Protein AF-A0A0L9TQY5-F1 (afdb_monomer)

pLDDT: mean 78.95, std 14.1, range [41.47, 94.94]

Secondary structure (DSSP, 8-state):
----------------GGGTTHHHHHS--PPPP--PPPP-THHHHHHHHIIIIIS----SSPPPPTT----

Organism: Phaseolus angularis (NCBI:txid3914)

Sequence (71 aa):
MPCLVDVSITGKVHGSLARAGKVRGQTPKVAKQDKKKKPRGRAHKRMQYNRRFVTAVVGFGKKRGPNSSEK

Mean predicted aligned error: 13.91 Å

InterPro domains:
  IPR006846 Small ribosomal subunit protein eS30 [PF04758] (12-68)

Structure (mmCIF, N/CA/C/O backbone):
data_AF-A0A0L9TQY5-F1
#
_entry.id   AF-A0A0L9TQY5-F1
#
loop_
_atom_site.group_PDB
_atom_site.id
_atom_site.type_symbol
_atom_site.label_atom_id
_atom_site.label_alt_id
_atom_site.label_comp_id
_atom_site.label_asym_id
_atom_site.label_entity_id
_atom_site.label_seq_id
_atom_site.pdbx_PDB_ins_code
_atom_site.Cartn_x
_atom_site.Cartn_y
_atom_site.Cartn_z
_atom_site.occupancy
_atom_site.B_iso_or_equiv
_atom_site.auth_seq_id
_atom_site.auth_comp_id
_atom_site.auth_asym_id
_atom_site.auth_atom_id
_atom_site.pdbx_PDB_model_num
ATOM 1 N N . MET A 1 1 ? 4.726 31.220 54.836 1.00 58.28 1 MET A N 1
ATOM 2 C CA . MET A 1 1 ? 4.863 30.556 53.522 1.00 58.28 1 MET A CA 1
ATOM 3 C C . MET A 1 1 ? 4.242 29.177 53.659 1.00 58.28 1 MET A C 1
ATOM 5 O O . MET A 1 1 ? 4.846 28.344 54.321 1.00 58.28 1 MET A O 1
ATOM 9 N N . PRO A 1 2 ? 2.978 29.009 53.239 1.00 57.75 2 PRO A N 1
ATOM 10 C CA . PRO A 1 2 ? 2.755 28.448 51.904 1.00 57.75 2 PRO A CA 1
ATOM 11 C C . PRO A 1 2 ? 1.510 29.030 51.202 1.00 57.75 2 PRO A C 1
ATOM 13 O O . PRO A 1 2 ? 0.408 28.978 51.734 1.00 57.75 2 PRO A O 1
ATOM 16 N N . CYS A 1 3 ? 1.672 29.534 49.980 1.00 41.47 3 CYS A N 1
ATOM 17 C CA . CYS A 1 3 ? 0.552 29.785 49.071 1.00 41.47 3 CYS A CA 1
ATOM 18 C C . CYS A 1 3 ? 0.752 28.891 47.848 1.00 41.47 3 CYS A C 1
ATOM 20 O 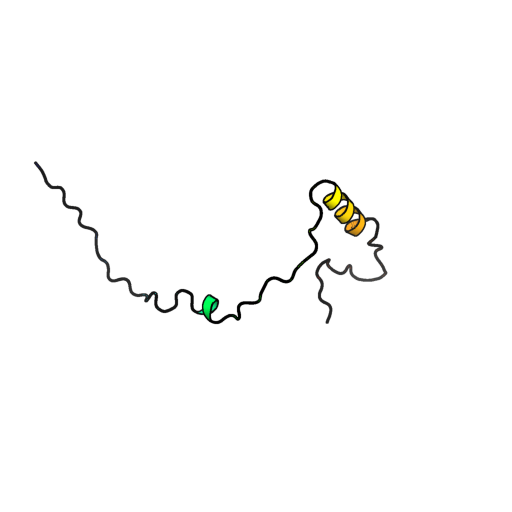O . CYS A 1 3 ? 1.402 29.292 46.887 1.00 41.47 3 CYS A O 1
ATOM 22 N N . LEU A 1 4 ? 0.240 27.664 47.914 1.00 56.00 4 LEU A N 1
ATOM 23 C CA . LEU A 1 4 ? 0.029 26.830 46.738 1.00 56.00 4 LEU A CA 1
ATOM 24 C C . LEU A 1 4 ? -1.432 27.034 46.335 1.00 56.00 4 LEU A C 1
ATOM 26 O O . LEU A 1 4 ? -2.337 26.533 46.996 1.00 56.00 4 LEU A O 1
ATOM 30 N N . VAL A 1 5 ? -1.654 27.858 45.311 1.00 49.72 5 VAL A N 1
ATOM 31 C CA . VAL A 1 5 ? -2.969 28.069 44.697 1.00 49.72 5 VAL A CA 1
ATOM 32 C C . VAL A 1 5 ? -2.912 27.559 43.261 1.00 49.72 5 VAL A C 1
ATOM 34 O O . VAL A 1 5 ? -2.576 28.285 42.331 1.00 49.72 5 VAL A O 1
ATOM 37 N N . ASP A 1 6 ? -3.230 26.279 43.080 1.00 51.59 6 ASP A N 1
ATOM 38 C CA . ASP A 1 6 ? -3.614 25.741 41.777 1.00 51.59 6 ASP A CA 1
ATOM 39 C C . ASP A 1 6 ? -5.000 26.297 41.416 1.00 51.59 6 ASP A C 1
ATOM 41 O O . ASP A 1 6 ? -6.033 25.760 41.816 1.00 51.59 6 ASP A O 1
ATOM 45 N N . VAL A 1 7 ? -5.039 27.408 40.674 1.00 50.22 7 VAL A N 1
ATOM 46 C CA . VAL A 1 7 ? -6.271 27.943 40.072 1.00 50.22 7 VAL A CA 1
ATOM 47 C C . VAL A 1 7 ? -6.245 27.634 38.580 1.00 50.22 7 VAL A C 1
ATOM 49 O O . VAL A 1 7 ? -5.774 28.411 37.751 1.00 50.22 7 VAL A O 1
ATOM 52 N N . SER A 1 8 ? -6.763 26.461 38.230 1.00 51.25 8 SER A N 1
ATOM 53 C CA . SER A 1 8 ? -7.107 26.115 36.853 1.00 51.25 8 SER A CA 1
ATOM 54 C C . SER A 1 8 ? -8.305 26.957 36.394 1.00 51.25 8 SER A C 1
ATOM 56 O O . SER A 1 8 ? -9.423 26.785 36.883 1.00 51.25 8 SER A O 1
ATOM 58 N N . ILE A 1 9 ? -8.068 27.870 35.452 1.00 51.62 9 ILE A N 1
ATOM 59 C CA . ILE A 1 9 ? -9.064 28.761 34.842 1.00 51.62 9 ILE A CA 1
ATOM 60 C C . ILE A 1 9 ? -10.064 27.933 34.015 1.00 51.62 9 ILE A C 1
ATOM 62 O O . ILE A 1 9 ? -9.747 27.422 32.941 1.00 51.62 9 ILE A O 1
ATOM 66 N N . THR A 1 10 ? -11.293 27.809 34.511 1.00 56.91 10 THR A N 1
ATOM 67 C CA . THR A 1 10 ? -12.418 27.139 33.846 1.00 56.91 10 THR A CA 1
ATOM 68 C C . THR A 1 10 ? -13.148 28.107 32.908 1.00 56.91 10 THR A C 1
ATOM 70 O O . THR A 1 10 ? -14.163 28.712 33.243 1.00 56.91 10 THR A O 1
ATOM 73 N N . GLY A 1 11 ? -12.636 28.262 31.684 1.00 59.28 11 GLY A N 1
ATOM 74 C CA . GLY A 1 11 ? -13.369 28.919 30.597 1.00 59.28 11 GLY A CA 1
ATOM 75 C C . GLY A 1 11 ? -14.495 28.021 30.069 1.00 59.28 11 GLY A C 1
ATOM 76 O O . GLY A 1 11 ? -14.271 26.854 29.756 1.00 59.28 11 GLY A O 1
ATOM 77 N N . LYS A 1 12 ? -15.719 28.551 29.952 1.00 70.12 12 LYS A N 1
ATOM 78 C CA . LYS A 1 12 ? -16.883 27.860 29.370 1.00 70.12 12 LYS A CA 1
ATOM 79 C C . LYS A 1 12 ? -16.631 27.573 27.884 1.00 70.12 12 LYS A C 1
ATOM 81 O O . LYS A 1 12 ? -16.786 28.447 27.037 1.00 70.12 12 LYS A O 1
ATOM 86 N N . VAL A 1 13 ? -16.240 26.342 27.568 1.00 71.75 13 VAL A N 1
ATOM 87 C CA . VAL A 1 13 ? -15.970 25.902 26.192 1.00 71.75 13 VAL A CA 1
ATOM 88 C C . VAL A 1 13 ? -17.294 25.742 25.436 1.00 71.75 13 VAL A C 1
ATOM 90 O O . VAL A 1 13 ? -18.105 24.879 25.771 1.00 71.75 13 VAL A O 1
ATOM 93 N N . HIS A 1 14 ? -17.534 2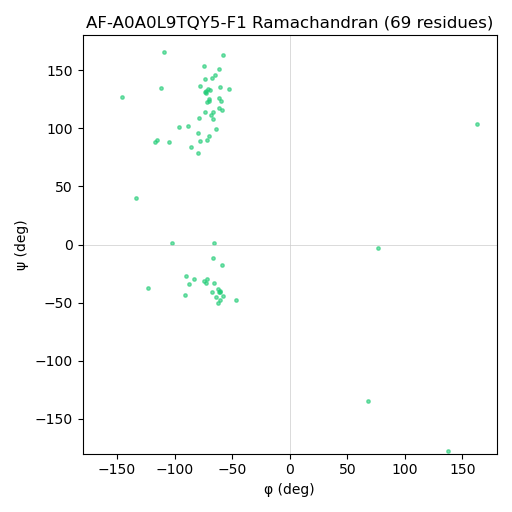6.572 24.412 1.00 68.81 14 HIS A N 1
ATOM 94 C CA . HIS A 1 14 ? -18.691 26.418 23.527 1.00 68.81 14 HIS A CA 1
ATOM 95 C C . HIS A 1 14 ? -18.337 25.490 22.360 1.00 68.81 14 HIS A C 1
ATOM 97 O O . HIS A 1 14 ? -17.652 25.863 21.412 1.00 68.81 14 HIS A O 1
ATOM 103 N N . GLY A 1 15 ? -18.793 24.246 22.474 1.00 75.00 15 GLY A N 1
ATOM 104 C CA . GLY A 1 15 ? -18.579 23.179 21.505 1.00 75.00 15 GLY A CA 1
ATOM 105 C C . GLY A 1 15 ? -18.858 21.841 22.171 1.00 75.00 15 GLY A C 1
ATOM 106 O O . GLY A 1 15 ? -18.069 21.373 22.985 1.00 75.00 15 GLY A O 1
ATOM 107 N N . SER A 1 16 ? -20.006 21.231 21.876 1.00 77.06 16 SER A N 1
ATOM 108 C CA . SER A 1 16 ? -20.363 19.953 22.486 1.00 77.06 16 SER A CA 1
ATOM 109 C C . SER A 1 16 ? -19.619 18.797 21.811 1.00 77.06 16 SER A C 1
ATOM 111 O O . SER A 1 16 ? -19.571 18.679 20.585 1.00 77.06 16 SER A O 1
ATOM 113 N N . LEU A 1 17 ? -19.101 17.876 22.626 1.00 78.50 17 LEU A N 1
ATOM 114 C CA . LEU A 1 17 ? -18.519 16.596 22.193 1.00 78.50 17 LEU A CA 1
ATOM 115 C C . LEU A 1 17 ? -19.553 15.640 21.565 1.00 78.50 17 LEU A C 1
ATOM 117 O O . LEU A 1 17 ? -19.208 14.544 21.135 1.00 78.50 17 LEU A O 1
ATOM 121 N N . ALA A 1 18 ? -20.816 16.062 21.455 1.00 80.44 18 ALA A N 1
ATOM 122 C CA . ALA A 1 18 ? -21.957 15.261 21.016 1.00 80.44 18 ALA A CA 1
ATOM 123 C C . ALA A 1 18 ? -21.821 14.664 19.602 1.00 80.44 18 ALA A C 1
ATOM 125 O O . ALA A 1 18 ? -22.549 13.744 19.244 1.00 80.44 18 ALA A O 1
ATOM 126 N N . ARG A 1 19 ? -20.902 15.179 18.773 1.00 81.25 19 ARG A N 1
ATOM 127 C CA . ARG A 1 19 ? -20.644 14.674 17.4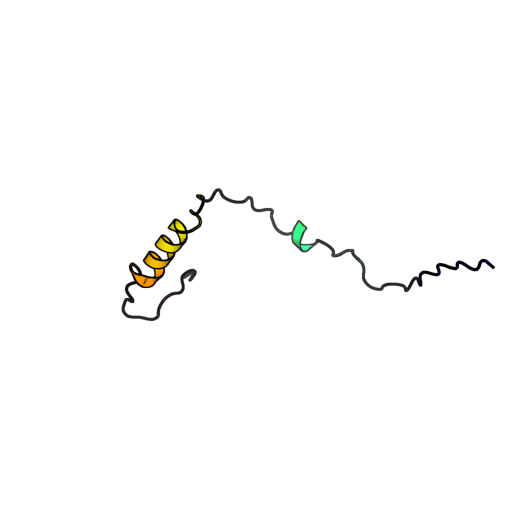11 1.00 81.25 19 ARG A CA 1
ATOM 128 C C . ARG A 1 19 ? -19.395 13.797 17.303 1.00 81.25 19 ARG A C 1
ATOM 130 O O . ARG A 1 19 ? -19.075 13.341 16.202 1.00 81.25 19 ARG A O 1
ATOM 137 N N . ALA A 1 20 ? -18.686 13.553 18.404 1.00 87.62 20 ALA A N 1
ATOM 138 C CA . ALA A 1 20 ? -17.499 12.710 18.401 1.00 87.62 20 ALA A CA 1
ATOM 139 C C . ALA A 1 20 ? -17.866 11.283 17.958 1.00 87.62 20 ALA A C 1
ATOM 141 O O . ALA A 1 20 ? -18.784 10.662 18.480 1.00 87.62 20 ALA A O 1
ATOM 142 N N . GLY A 1 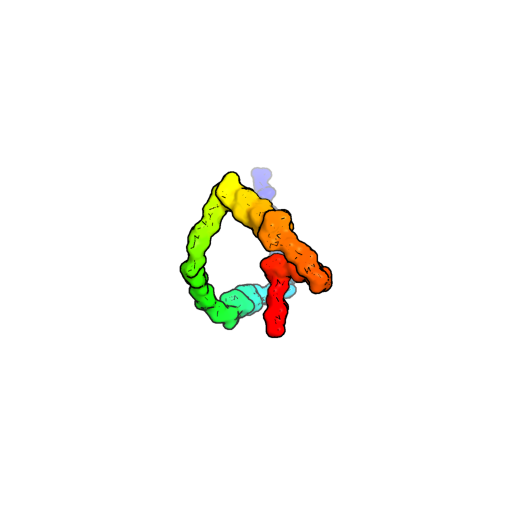21 ? -17.180 10.766 16.937 1.00 87.06 21 GLY A N 1
ATOM 143 C CA . GLY A 1 21 ? -17.378 9.392 16.466 1.00 87.06 21 GLY A CA 1
ATOM 144 C C . GLY A 1 21 ? -18.630 9.128 15.614 1.00 87.06 21 GLY A C 1
ATOM 145 O O . GLY A 1 21 ? -18.734 8.017 15.093 1.00 87.06 21 GLY A O 1
ATOM 146 N N . LYS A 1 22 ? -19.512 10.118 15.375 1.00 90.88 22 LYS A N 1
ATOM 147 C CA . LYS A 1 22 ? -20.769 9.954 14.601 1.00 90.88 22 LYS A CA 1
ATOM 148 C C . LYS A 1 22 ? -20.569 9.189 13.281 1.00 90.88 22 LYS A C 1
ATOM 150 O O . LYS A 1 22 ? -21.269 8.223 13.005 1.00 90.88 22 LYS A O 1
ATOM 155 N N . VAL A 1 23 ? -19.560 9.570 12.495 1.00 89.19 23 VAL A N 1
ATOM 156 C CA . VAL A 1 23 ? -19.282 8.971 11.173 1.00 89.19 23 VAL A CA 1
ATOM 157 C C . VAL A 1 23 ? -18.691 7.557 11.281 1.00 89.19 23 VAL A C 1
ATOM 159 O O . VAL A 1 23 ? -18.968 6.689 10.453 1.00 89.19 23 VAL A O 1
ATOM 162 N N . ARG A 1 24 ? -17.904 7.282 12.328 1.00 87.38 24 ARG A N 1
ATOM 163 C CA . ARG A 1 24 ? -17.289 5.960 12.536 1.00 87.38 24 ARG A CA 1
ATOM 164 C C . ARG A 1 24 ? -18.313 4.907 12.963 1.00 87.38 24 ARG A C 1
ATOM 166 O O . ARG A 1 24 ? -18.103 3.744 12.647 1.00 87.38 24 ARG A O 1
ATOM 173 N N . GLY A 1 25 ? -19.382 5.309 13.656 1.00 87.50 25 GLY A N 1
ATOM 174 C CA . GLY A 1 25 ? -20.501 4.428 14.011 1.00 87.50 25 GLY A CA 1
ATOM 175 C C . GLY A 1 25 ? -21.543 4.276 12.900 1.00 87.50 25 GLY A C 1
ATOM 176 O O . GLY A 1 25 ? -22.153 3.222 12.784 1.00 87.50 25 GLY A O 1
ATOM 177 N N . GLN A 1 26 ? -21.723 5.301 12.058 1.00 92.31 26 GLN A N 1
ATOM 178 C CA . GLN A 1 26 ? -22.679 5.259 10.945 1.00 92.31 26 GLN A CA 1
ATOM 179 C C . GLN A 1 26 ? -22.203 4.391 9.770 1.00 92.31 26 GLN A C 1
ATOM 181 O O . GLN A 1 26 ? -23.017 3.816 9.051 1.00 92.31 26 GLN A O 1
ATOM 186 N N . THR A 1 27 ? -20.892 4.317 9.533 1.00 91.88 27 THR A N 1
ATOM 187 C CA . THR A 1 27 ? -20.347 3.538 8.414 1.00 91.88 27 THR A CA 1
ATOM 188 C C . THR A 1 27 ? -20.429 2.034 8.705 1.00 91.88 27 THR A C 1
ATOM 190 O O . THR A 1 27 ? -20.009 1.601 9.781 1.00 91.88 27 THR A O 1
ATOM 193 N N . PRO A 1 28 ? -20.944 1.210 7.769 1.00 91.94 28 PRO A N 1
ATOM 194 C CA . PRO A 1 28 ? -21.035 -0.229 7.977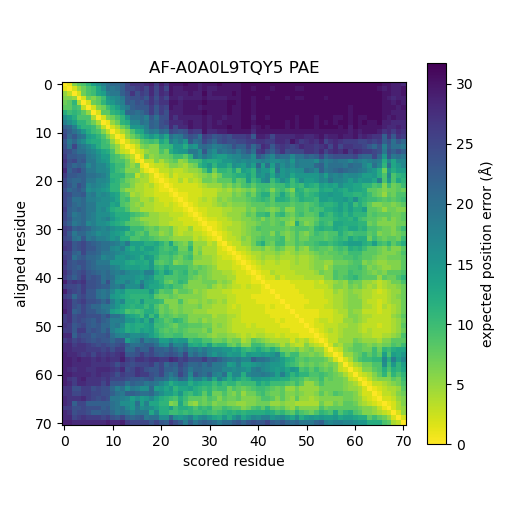 1.00 91.94 28 PRO A CA 1
ATOM 195 C C . PRO A 1 28 ? -19.640 -0.815 8.196 1.00 91.94 28 PRO A C 1
ATOM 197 O O . PRO A 1 28 ? -18.683 -0.501 7.477 1.00 91.94 28 PRO A O 1
ATOM 200 N N . LYS A 1 29 ? -19.510 -1.693 9.194 1.00 91.12 29 LYS A N 1
ATOM 201 C CA . LYS A 1 29 ? -18.232 -2.330 9.505 1.00 91.12 29 LYS A CA 1
ATOM 202 C C . LYS A 1 29 ? -17.952 -3.459 8.514 1.00 91.12 29 LYS A C 1
ATOM 204 O O . LYS A 1 29 ? -18.279 -4.613 8.757 1.00 91.12 29 LYS A O 1
ATOM 209 N N . VAL A 1 30 ? -17.308 -3.125 7.399 1.00 92.56 30 VAL A N 1
ATOM 210 C CA . VAL A 1 30 ? -16.883 -4.124 6.409 1.00 92.56 30 VAL A CA 1
ATOM 211 C C . VAL A 1 30 ? -15.708 -4.935 6.964 1.00 92.56 30 VAL A C 1
ATOM 213 O O . VAL A 1 30 ? -14.670 -4.377 7.341 1.00 92.56 30 VAL A O 1
ATOM 216 N N . ALA A 1 31 ? -15.872 -6.259 7.028 1.00 90.19 31 ALA A N 1
ATOM 217 C CA . ALA A 1 31 ? -14.801 -7.179 7.393 1.00 90.19 31 ALA A CA 1
ATOM 218 C C . ALA A 1 31 ? -13.684 -7.153 6.339 1.00 90.19 31 ALA A C 1
ATOM 220 O O . ALA A 1 31 ? -13.920 -6.975 5.142 1.00 90.19 31 ALA A O 1
ATOM 221 N N . LYS A 1 32 ? -12.434 -7.323 6.779 1.00 89.12 32 LYS A N 1
ATOM 222 C CA . LYS A 1 32 ? -11.311 -7.417 5.845 1.00 89.12 32 LYS A CA 1
ATOM 223 C C . LYS A 1 32 ? -11.417 -8.745 5.104 1.00 89.12 32 LYS A C 1
ATOM 225 O O . LYS A 1 32 ? -11.448 -9.790 5.735 1.00 89.12 32 LYS A O 1
ATOM 230 N N . GLN A 1 33 ? -11.433 -8.688 3.778 1.00 89.50 33 GLN A N 1
ATOM 231 C CA . GLN A 1 33 ? -11.304 -9.883 2.950 1.00 89.50 33 GLN A CA 1
ATOM 232 C C . GLN A 1 33 ? -9.903 -10.482 3.097 1.00 89.50 33 GLN A C 1
ATOM 234 O O . GLN A 1 33 ? -8.910 -9.741 3.150 1.00 89.50 33 GLN A O 1
ATOM 239 N N . ASP A 1 34 ? -9.825 -11.811 3.079 1.00 85.81 34 ASP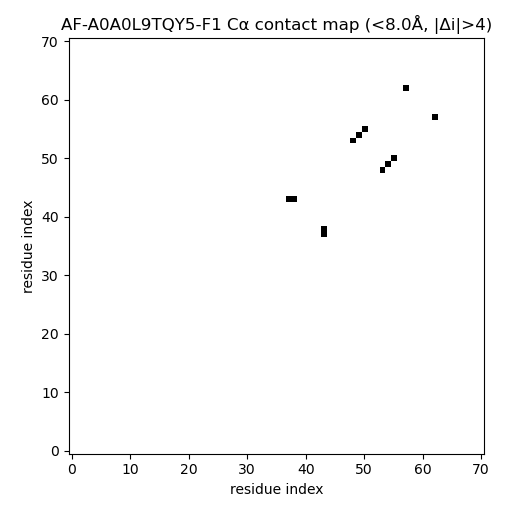 A N 1
ATOM 240 C CA . ASP A 1 34 ? -8.558 -12.527 3.046 1.00 85.81 34 ASP A CA 1
ATOM 241 C C . ASP A 1 34 ? -7.839 -12.278 1.718 1.00 85.81 34 ASP A C 1
ATOM 243 O O . ASP A 1 34 ? -8.286 -12.654 0.634 1.00 85.81 34 ASP A O 1
ATOM 247 N N . LYS A 1 35 ? -6.693 -11.600 1.802 1.00 87.69 35 LYS A N 1
ATOM 248 C CA . LYS A 1 35 ? -5.816 -11.322 0.662 1.00 87.69 35 LYS A CA 1
ATOM 249 C C . LYS A 1 35 ? -4.524 -12.100 0.835 1.00 87.69 35 LYS A C 1
ATOM 251 O O . LYS A 1 35 ? -3.911 -12.070 1.902 1.00 87.69 35 LYS A O 1
ATOM 256 N N . LYS A 1 36 ? -4.067 -12.744 -0.243 1.00 89.44 36 LYS A N 1
ATOM 257 C CA . LYS A 1 36 ? -2.778 -13.448 -0.262 1.00 89.44 36 LYS A CA 1
ATOM 258 C C . LYS A 1 36 ? -1.662 -12.506 0.200 1.00 89.44 36 LYS A C 1
ATOM 260 O O . LYS A 1 36 ? -1.575 -11.356 -0.247 1.00 89.44 36 LYS A O 1
ATOM 265 N N . LYS A 1 37 ? -0.801 -12.999 1.094 1.00 88.00 37 LYS A N 1
ATOM 266 C CA . LYS A 1 37 ? 0.339 -12.233 1.605 1.00 88.00 37 LYS A CA 1
ATOM 267 C C . LYS A 1 37 ? 1.240 -11.849 0.435 1.00 88.00 37 LYS A C 1
ATOM 269 O O . LYS A 1 37 ? 1.716 -12.705 -0.305 1.00 88.00 37 LYS A O 1
ATOM 274 N N . LYS A 1 38 ? 1.487 -10.549 0.272 1.00 88.19 38 LYS A N 1
ATOM 275 C CA . LYS A 1 38 ? 2.491 -10.074 -0.682 1.00 88.19 38 LYS A CA 1
ATOM 276 C C . LYS A 1 38 ? 3.873 -10.468 -0.150 1.00 88.19 38 LYS A C 1
ATOM 278 O O . LYS A 1 38 ? 4.136 -10.217 1.031 1.00 88.19 38 LYS A O 1
ATOM 283 N N . PRO A 1 39 ? 4.759 -11.049 -0.978 1.00 92.50 39 PRO A N 1
ATOM 284 C CA . PRO A 1 39 ? 6.135 -11.282 -0.564 1.00 92.50 39 PRO A CA 1
ATOM 285 C C . PRO A 1 39 ? 6.796 -9.936 -0.246 1.00 92.50 39 PRO A C 1
ATOM 287 O O . PRO A 1 39 ? 6.414 -8.902 -0.800 1.00 92.50 39 PRO A O 1
ATOM 290 N N . ARG A 1 40 ? 7.770 -9.944 0.664 1.00 91.19 40 ARG A N 1
ATOM 291 C CA . ARG A 1 40 ? 8.487 -8.745 1.127 1.00 91.19 40 ARG A CA 1
ATOM 292 C C . ARG A 1 40 ? 9.931 -8.731 0.605 1.00 91.19 40 ARG A C 1
ATOM 294 O O . ARG A 1 40 ? 10.430 -9.727 0.088 1.00 91.19 40 ARG A O 1
ATOM 301 N N . GLY A 1 41 ? 10.596 -7.578 0.701 1.00 94.38 41 GLY A N 1
ATOM 302 C CA . GLY A 1 41 ? 12.020 -7.433 0.379 1.00 94.38 41 GLY A CA 1
ATOM 303 C C . GLY A 1 41 ? 12.349 -7.595 -1.110 1.00 94.38 41 GLY A C 1
ATOM 304 O O . GLY A 1 41 ? 11.677 -7.032 -1.980 1.00 94.38 41 GLY A O 1
ATOM 305 N N . ARG A 1 42 ? 13.407 -8.357 -1.411 1.00 94.94 42 ARG A N 1
ATOM 306 C CA . ARG A 1 42 ? 13.954 -8.516 -2.771 1.00 94.94 42 ARG A CA 1
ATOM 307 C C . ARG A 1 42 ? 12.947 -9.120 -3.751 1.00 94.94 42 ARG A C 1
ATOM 309 O O . ARG A 1 42 ? 12.844 -8.650 -4.882 1.00 94.94 42 ARG A O 1
ATOM 316 N N . ALA A 1 43 ? 12.163 -10.102 -3.305 1.00 93.12 43 ALA A N 1
ATOM 317 C CA . ALA A 1 43 ? 11.128 -10.727 -4.127 1.00 93.12 43 ALA A CA 1
ATOM 318 C C . ALA A 1 43 ? 10.056 -9.710 -4.563 1.00 93.12 43 ALA A C 1
ATOM 320 O O . ALA A 1 43 ? 9.665 -9.684 -5.730 1.00 93.12 43 ALA A O 1
ATOM 321 N N . HIS A 1 44 ? 9.648 -8.805 -3.665 1.00 94.19 44 HIS A N 1
ATOM 322 C CA . HIS A 1 44 ? 8.713 -7.729 -4.005 1.00 94.19 44 HIS A CA 1
ATOM 323 C C . HIS A 1 44 ? 9.295 -6.758 -5.034 1.00 94.19 44 HIS A C 1
ATOM 325 O O . HIS A 1 44 ? 8.624 -6.415 -6.009 1.00 94.19 44 HIS A O 1
ATOM 331 N N . LYS A 1 45 ? 10.558 -6.349 -4.845 1.00 94.75 45 LYS A N 1
ATOM 332 C CA . LYS A 1 45 ? 11.253 -5.447 -5.775 1.00 94.75 45 LYS A CA 1
ATOM 333 C C . LYS A 1 45 ? 11.362 -6.056 -7.178 1.00 94.75 45 LYS A C 1
ATOM 335 O O . LYS A 1 45 ? 11.084 -5.358 -8.149 1.00 94.75 45 LYS A O 1
ATOM 340 N N . ARG A 1 46 ? 11.661 -7.359 -7.292 1.00 94.25 46 ARG A N 1
ATOM 341 C CA . ARG A 1 46 ? 11.691 -8.070 -8.586 1.00 94.25 46 ARG A CA 1
ATOM 342 C C . ARG A 1 46 ? 10.329 -8.043 -9.280 1.00 94.25 46 ARG A C 1
ATOM 344 O O . ARG A 1 46 ? 10.248 -7.684 -10.449 1.00 94.25 46 ARG A O 1
ATOM 351 N N . MET A 1 47 ? 9.250 -8.353 -8.560 1.00 90.88 47 MET A N 1
ATOM 352 C CA . MET A 1 47 ? 7.900 -8.293 -9.137 1.00 90.88 47 MET A CA 1
ATOM 353 C C . MET A 1 47 ? 7.515 -6.877 -9.583 1.00 90.88 47 MET A C 1
ATOM 355 O O . MET A 1 47 ? 6.873 -6.712 -10.617 1.00 90.88 47 MET A O 1
ATOM 359 N N . GLN A 1 48 ? 7.896 -5.851 -8.819 1.00 91.56 48 GLN A N 1
ATOM 360 C CA . GLN A 1 48 ? 7.615 -4.456 -9.155 1.00 91.56 48 GLN A CA 1
ATOM 361 C C . GLN A 1 48 ? 8.392 -3.994 -10.395 1.00 91.56 48 GLN A C 1
ATOM 363 O O . GLN A 1 48 ? 7.813 -3.315 -11.240 1.00 91.56 48 GLN A O 1
ATOM 368 N N . TYR A 1 49 ? 9.664 -4.385 -10.521 1.00 93.25 49 TYR A N 1
ATOM 369 C CA . TYR A 1 49 ? 10.484 -4.105 -11.701 1.00 93.25 49 TYR A CA 1
ATOM 370 C C . TYR A 1 49 ? 9.897 -4.767 -12.951 1.00 93.25 49 TYR A C 1
ATOM 372 O O . TYR A 1 49 ? 9.617 -4.081 -13.934 1.00 93.25 49 TYR A O 1
ATOM 380 N N . ASN A 1 50 ? 9.596 -6.067 -12.872 1.00 91.38 50 ASN A N 1
ATOM 381 C CA . ASN A 1 50 ? 9.009 -6.804 -13.987 1.00 91.38 50 ASN A CA 1
ATOM 382 C C . ASN A 1 50 ? 7.687 -6.169 -14.444 1.00 91.38 50 ASN A C 1
ATOM 384 O O . ASN A 1 50 ? 7.502 -5.960 -15.638 1.00 91.38 50 ASN A O 1
ATOM 388 N N . ARG A 1 51 ? 6.805 -5.780 -13.509 1.00 88.00 51 ARG A N 1
ATOM 389 C CA . ARG A 1 51 ? 5.525 -5.118 -13.826 1.00 88.00 51 ARG A CA 1
ATOM 390 C C . ARG A 1 51 ? 5.679 -3.734 -14.456 1.00 88.00 51 ARG A C 1
ATOM 392 O O . ARG A 1 51 ? 4.825 -3.350 -15.240 1.00 88.00 51 ARG A O 1
ATOM 399 N N . ARG A 1 52 ? 6.710 -2.969 -14.082 1.00 87.88 52 ARG A N 1
ATOM 400 C CA . ARG A 1 52 ? 6.891 -1.581 -14.544 1.00 87.88 52 ARG A CA 1
ATOM 401 C C . ARG A 1 52 ? 7.647 -1.463 -15.858 1.00 87.88 52 ARG A C 1
ATOM 403 O O . ARG A 1 52 ? 7.366 -0.536 -16.605 1.00 87.88 52 ARG A O 1
ATOM 410 N N . PHE A 1 53 ? 8.610 -2.347 -16.098 1.00 83.75 53 PHE A N 1
ATOM 411 C CA . PHE A 1 53 ? 9.581 -2.160 -17.177 1.00 83.75 53 PHE A CA 1
ATOM 412 C C . PHE A 1 53 ? 9.608 -3.312 -18.176 1.00 83.75 53 PHE A C 1
ATOM 414 O O . PHE A 1 53 ? 9.754 -3.065 -19.362 1.00 83.75 53 PHE A O 1
ATOM 421 N N . VAL A 1 54 ? 9.444 -4.557 -17.718 1.00 84.06 54 VAL A N 1
ATOM 422 C CA . VAL A 1 54 ? 9.570 -5.736 -18.594 1.00 84.06 54 VAL A CA 1
ATOM 423 C C . VAL A 1 54 ? 8.228 -6.127 -19.212 1.00 84.06 54 VAL A C 1
ATOM 425 O O . VAL A 1 54 ? 8.149 -6.433 -20.391 1.00 84.06 54 VAL A O 1
ATOM 428 N N . THR A 1 55 ? 7.156 -6.123 -18.415 1.00 81.62 55 THR A N 1
ATOM 429 C CA . THR A 1 55 ? 5.817 -6.567 -18.849 1.00 81.62 55 THR A CA 1
ATOM 430 C C . THR A 1 55 ? 4.992 -5.420 -19.438 1.00 81.62 55 THR A C 1
ATOM 432 O O . THR A 1 55 ? 4.113 -5.649 -20.260 1.00 81.62 55 THR A O 1
ATOM 435 N N . ALA A 1 56 ? 5.255 -4.178 -19.020 1.00 70.94 56 ALA A N 1
ATOM 436 C CA . ALA A 1 56 ? 4.549 -3.003 -19.514 1.00 70.94 56 ALA A CA 1
ATOM 437 C C . ALA A 1 56 ? 5.115 -2.575 -20.877 1.00 70.94 56 ALA A C 1
ATOM 439 O O . ALA A 1 56 ? 5.895 -1.628 -20.965 1.00 70.94 56 ALA A O 1
ATOM 440 N N . VAL A 1 57 ? 4.719 -3.272 -21.943 1.00 67.94 57 VAL A N 1
ATOM 441 C CA . VAL A 1 57 ? 4.908 -2.775 -23.309 1.00 67.94 57 VAL A CA 1
ATOM 442 C C . VAL A 1 57 ? 3.956 -1.596 -23.495 1.00 67.94 57 VAL A C 1
ATOM 444 O O . VAL A 1 57 ? 2.752 -1.711 -23.262 1.00 67.94 57 VAL A O 1
ATOM 447 N N . VAL A 1 58 ? 4.497 -0.433 -23.853 1.00 69.12 58 VAL A N 1
ATOM 448 C CA . VAL A 1 58 ? 3.696 0.760 -24.140 1.00 69.12 58 VAL A CA 1
ATOM 449 C C . VAL A 1 58 ? 2.996 0.519 -25.473 1.00 69.12 58 VAL A C 1
ATOM 451 O O . VAL A 1 58 ? 3.561 0.790 -26.525 1.00 69.12 58 VAL A O 1
ATOM 454 N N . GLY A 1 59 ? 1.795 -0.058 -25.433 1.00 68.81 59 GLY A N 1
ATOM 455 C CA . GLY A 1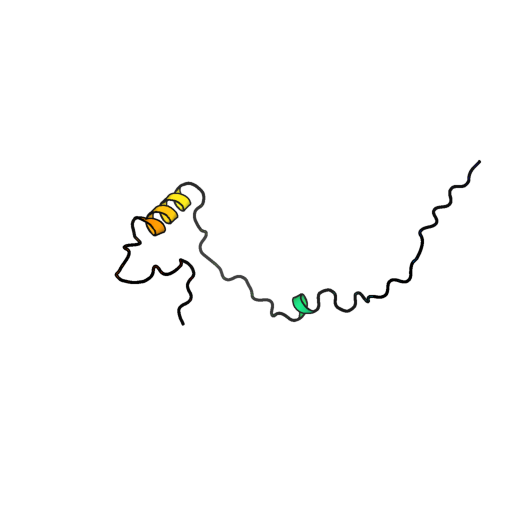 59 ? 0.925 -0.103 -26.606 1.00 68.81 59 GLY A CA 1
ATOM 456 C C . GLY A 1 59 ? 0.630 1.310 -2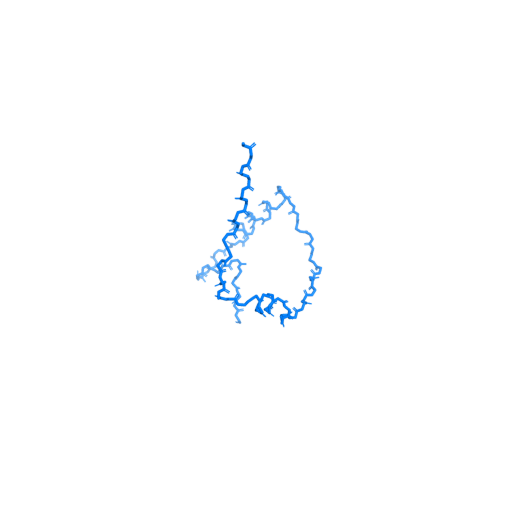7.121 1.00 68.81 59 GLY A C 1
ATOM 457 O O . GLY A 1 59 ? 0.835 2.299 -26.411 1.00 68.81 59 GLY A O 1
ATOM 458 N N . PHE A 1 60 ? 0.143 1.419 -28.356 1.00 63.41 60 PHE A N 1
ATOM 459 C CA . PHE A 1 60 ? -0.239 2.708 -28.931 1.00 63.41 60 PHE A CA 1
ATOM 460 C C . PHE A 1 60 ? -1.364 3.352 -28.102 1.00 63.41 60 PHE A C 1
ATOM 462 O O . PHE A 1 60 ? -2.447 2.788 -27.967 1.00 63.41 60 PHE A O 1
ATOM 469 N N . GLY A 1 61 ? -1.094 4.522 -27.513 1.00 73.62 61 GLY A N 1
ATOM 470 C CA . GLY A 1 61 ? -2.048 5.266 -26.684 1.00 73.62 61 GLY A CA 1
ATOM 471 C C . GLY A 1 61 ? -1.438 5.862 -25.409 1.00 73.62 61 GLY A C 1
ATOM 472 O O . GLY A 1 61 ? -0.237 5.774 -25.152 1.00 73.62 61 GLY A O 1
ATOM 473 N N . LYS A 1 62 ? -2.275 6.506 -24.584 1.00 72.50 62 LYS A N 1
ATOM 474 C CA . LYS A 1 62 ? -1.851 7.089 -23.298 1.00 72.50 62 LYS A CA 1
ATOM 475 C C . LYS A 1 62 ? -1.597 5.978 -22.273 1.00 72.50 62 LYS A C 1
ATOM 477 O O . LYS A 1 62 ? -2.447 5.116 -22.065 1.00 72.50 62 LYS A O 1
ATOM 482 N N . LYS A 1 63 ? -0.455 6.033 -21.576 1.00 72.25 63 LYS A N 1
ATOM 483 C CA . LYS A 1 63 ? -0.114 5.087 -20.498 1.00 72.25 63 LYS A CA 1
ATOM 484 C C . LYS A 1 63 ? -1.174 5.126 -19.391 1.00 72.25 63 LYS A C 1
ATOM 486 O O . LYS A 1 63 ? -1.324 6.145 -18.717 1.00 72.25 63 LYS A O 1
ATOM 491 N N . ARG A 1 64 ? -1.883 4.013 -19.178 1.00 78.12 64 ARG A N 1
ATOM 492 C CA . ARG A 1 64 ? -2.823 3.859 -18.057 1.00 78.12 64 ARG A CA 1
ATOM 493 C C . ARG A 1 64 ? -2.079 3.682 -16.736 1.00 78.12 64 ARG A C 1
ATOM 495 O O . ARG A 1 64 ? -1.022 3.057 -16.669 1.00 78.12 64 ARG A O 1
ATOM 502 N N . GLY A 1 65 ? -2.637 4.271 -15.679 1.00 81.12 65 GLY A N 1
ATOM 503 C CA . GLY A 1 65 ? -2.075 4.209 -14.335 1.00 81.12 65 GLY A CA 1
ATOM 504 C C . GLY A 1 65 ? -2.277 2.836 -13.676 1.00 81.12 65 GLY A C 1
ATOM 505 O O . GLY A 1 65 ? -3.252 2.148 -13.971 1.00 81.12 65 GLY A O 1
ATOM 506 N N . PRO A 1 66 ? -1.410 2.443 -12.726 1.00 82.94 66 PRO A N 1
ATOM 507 C CA . PRO A 1 66 ? -1.431 1.117 -12.095 1.00 82.94 66 PRO A CA 1
ATOM 508 C C . PRO A 1 66 ? -2.668 0.834 -11.227 1.00 82.94 66 PRO A C 1
ATOM 510 O O . PRO A 1 66 ? -2.862 -0.299 -10.800 1.00 82.94 66 PRO A O 1
ATOM 513 N N . ASN A 1 67 ? -3.473 1.852 -10.929 1.00 85.44 67 ASN A N 1
ATOM 514 C CA . ASN A 1 67 ? -4.739 1.732 -10.211 1.00 85.44 67 ASN A CA 1
ATOM 515 C C . ASN A 1 67 ? -5.829 2.545 -10.930 1.00 85.44 67 ASN A C 1
ATOM 517 O O . ASN A 1 67 ? -6.580 3.284 -10.300 1.00 85.44 67 ASN A O 1
ATOM 521 N N . SER A 1 68 ? -5.830 2.495 -12.265 1.00 84.62 68 SER A N 1
ATOM 522 C CA . SER A 1 68 ? -6.876 3.107 -13.081 1.00 84.62 68 SER A CA 1
ATOM 523 C C . SER A 1 68 ? -8.090 2.186 -13.078 1.00 84.62 68 SER A C 1
ATOM 525 O O . SER A 1 68 ? -8.049 1.119 -13.683 1.00 84.62 68 SER A O 1
ATOM 527 N N . SER A 1 69 ? -9.162 2.584 -12.399 1.00 81.69 69 SER A N 1
ATOM 528 C CA . SER A 1 69 ? -10.474 1.974 -12.593 1.00 81.69 69 SER A CA 1
ATOM 529 C C . SER A 1 69 ? -11.086 2.573 -13.856 1.00 81.69 69 SER A C 1
ATOM 531 O O . SER A 1 69 ? -11.636 3.674 -13.817 1.00 81.69 69 SER A O 1
ATOM 533 N N . GLU A 1 70 ? -10.930 1.892 -14.987 1.00 71.81 70 GLU A N 1
ATOM 534 C CA . GLU A 1 70 ? -11.848 2.111 -16.104 1.00 71.81 70 GLU A CA 1
ATOM 535 C C . GLU A 1 70 ? -13.194 1.505 -15.702 1.00 71.81 70 GLU A C 1
ATOM 537 O O . GLU A 1 70 ? -13.234 0.435 -15.089 1.00 71.81 70 GLU A O 1
ATOM 542 N N . LYS A 1 71 ? -14.269 2.254 -15.940 1.00 54.78 7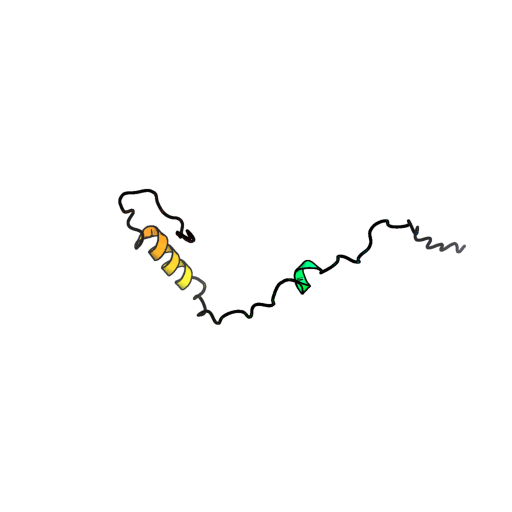1 LYS A N 1
ATOM 543 C CA . LYS A 1 71 ? -15.627 1.738 -15.811 1.00 54.78 71 LYS A CA 1
ATOM 544 C C . LYS A 1 71 ? -15.941 0.901 -17.039 1.00 54.78 71 LYS A C 1
ATOM 546 O O . LYS A 1 71 ? -15.540 1.359 -18.133 1.00 54.78 71 LYS A O 1
#

Nearest PDB structures (foldseek):
  4v6w-assembly1_Ae  TM=8.624E-01  e=1.894E-05  Drosophila melanogaster
  3jan-assembly1_Se  TM=8.811E-01  e=4.387E-05  Oryctolagus cuniculus
  6zj3-assembly1_Se  TM=7.963E-01  e=3.446E-04  Euglena gracilis
  5jus-assembly1_BC  TM=7.323E-01  e=9.298E-04  Saccharomyces cerevisiae

Radius of gyration: 27.75 Å; Cα contacts (8 Å, |Δi|>4): 6; chains: 1; bounding box: 37×44×82 Å

Solvent-accessible surface area (backbone atoms only — not comparable to full-atom values): 5255 Å² total; per-residue (Å²): 140,87,86,86,78,89,75,82,84,82,72,88,77,91,73,76,72,87,64,69,61,53,69,71,71,70,49,80,88,77,75,84,76,95,69,86,82,76,66,66,69,70,63,35,53,51,56,52,47,41,56,64,64,72,67,48,70,84,61,97,71,83,87,79,60,99,83,61,82,78,131

Foldseek 3Di:
DDDDDPDDDDDDDPDDCVCPCVVVVPDDDDDDDDDDDDDDDPVNVVVVCCVPPVVPDPDPDDDDDPPDDDD